Protein AF-A0A7K4BHJ5-F1 (afdb_monomer_lite)

Structure (mmCIF, N/CA/C/O backbone):
data_AF-A0A7K4BHJ5-F1
#
_entry.id   AF-A0A7K4BHJ5-F1
#
loop_
_atom_site.group_PDB
_atom_site.id
_atom_site.type_symbol
_atom_site.label_atom_id
_atom_site.label_alt_id
_atom_site.label_comp_id
_atom_site.label_asym_id
_atom_site.label_entity_id
_atom_site.label_seq_id
_atom_site.pdbx_PDB_ins_code
_atom_site.Cartn_x
_atom_site.Cartn_y
_atom_site.Cartn_z
_atom_site.occupancy
_atom_site.B_iso_or_equiv
_atom_site.auth_seq_id
_atom_site.auth_comp_id
_atom_site.auth_asym_id
_atom_site.auth_atom_id
_atom_site.pdbx_PDB_model_num
ATOM 1 N N . ARG A 1 1 ? 12.008 -9.166 -20.614 1.00 53.75 1 ARG A N 1
ATOM 2 C CA . ARG A 1 1 ? 12.348 -7.742 -20.366 1.00 53.75 1 ARG A CA 1
ATOM 3 C C . ARG A 1 1 ? 12.971 -7.664 -18.981 1.00 53.75 1 ARG A C 1
ATOM 5 O O . ARG A 1 1 ? 12.295 -8.044 -18.034 1.00 53.75 1 ARG A O 1
ATOM 12 N N . GLY A 1 2 ? 14.247 -7.288 -18.889 1.00 75.12 2 GLY A N 1
ATOM 13 C CA . GLY A 1 2 ? 14.970 -7.204 -17.618 1.00 75.12 2 GLY A CA 1
ATOM 14 C C . GLY A 1 2 ? 14.522 -5.987 -16.818 1.00 75.12 2 GLY A C 1
ATOM 15 O O . GLY A 1 2 ? 14.338 -4.911 -17.383 1.00 75.12 2 GLY A O 1
ATOM 16 N N . TRP A 1 3 ? 14.282 -6.182 -15.529 1.00 83.38 3 TRP A N 1
ATOM 17 C CA . TRP A 1 3 ? 14.116 -5.087 -14.582 1.00 83.38 3 TRP A CA 1
ATOM 18 C C . TRP A 1 3 ? 15.501 -4.534 -14.240 1.00 83.38 3 TRP A C 1
ATOM 20 O O . TRP A 1 3 ? 16.466 -5.297 -14.224 1.00 83.38 3 TRP A O 1
ATOM 30 N N . SER A 1 4 ? 15.610 -3.230 -13.979 1.00 92.81 4 SER A N 1
ATOM 31 C CA . SER A 1 4 ? 16.797 -2.711 -13.299 1.00 92.81 4 SER A CA 1
ATOM 32 C C . SER A 1 4 ? 16.780 -3.167 -11.841 1.00 92.81 4 SER A C 1
ATOM 34 O O . SER A 1 4 ? 15.707 -3.394 -11.274 1.00 92.81 4 SER A O 1
ATOM 36 N N . GLU A 1 5 ? 17.960 -3.276 -11.233 1.00 93.50 5 GLU A N 1
ATOM 37 C CA . GLU A 1 5 ? 18.098 -3.581 -9.806 1.00 93.50 5 GLU A CA 1
ATOM 38 C C . GLU A 1 5 ? 17.280 -2.596 -8.960 1.00 93.50 5 GLU A C 1
ATOM 40 O O . GLU A 1 5 ? 16.483 -3.009 -8.128 1.00 93.50 5 GLU A O 1
ATOM 45 N N . GLU A 1 6 ? 17.373 -1.296 -9.255 1.00 94.31 6 GLU A N 1
ATOM 46 C CA . GLU A 1 6 ? 16.609 -0.247 -8.565 1.00 94.31 6 GLU A CA 1
ATOM 47 C C . GLU A 1 6 ? 15.100 -0.485 -8.629 1.00 94.31 6 GLU A C 1
ATOM 49 O O . GLU A 1 6 ? 14.415 -0.415 -7.611 1.00 94.31 6 GLU A O 1
ATOM 54 N N . ARG A 1 7 ? 14.577 -0.844 -9.807 1.00 93.19 7 ARG A N 1
ATOM 55 C CA . ARG A 1 7 ? 13.153 -1.147 -9.969 1.00 93.19 7 ARG A CA 1
ATOM 56 C C . ARG A 1 7 ? 12.758 -2.405 -9.195 1.00 93.19 7 ARG A C 1
ATOM 58 O O . ARG A 1 7 ? 11.648 -2.481 -8.673 1.00 93.19 7 ARG A O 1
ATOM 65 N N . MET A 1 8 ? 13.639 -3.405 -9.135 1.00 94.50 8 MET A N 1
ATOM 66 C CA . MET A 1 8 ? 13.392 -4.622 -8.362 1.00 94.50 8 MET A CA 1
ATOM 67 C C . MET A 1 8 ? 13.354 -4.322 -6.862 1.00 94.50 8 MET A C 1
ATOM 69 O O . MET A 1 8 ? 12.428 -4.755 -6.179 1.00 94.50 8 MET A O 1
ATOM 73 N N . GLN A 1 9 ? 14.316 -3.544 -6.368 1.00 96.50 9 GLN A N 1
ATOM 74 C CA . GLN A 1 9 ? 14.380 -3.115 -4.973 1.00 96.50 9 GLN A CA 1
ATOM 75 C C . GLN A 1 9 ? 13.164 -2.271 -4.589 1.00 96.50 9 GLN A C 1
ATOM 77 O O . GLN A 1 9 ? 12.569 -2.485 -3.532 1.00 96.50 9 GLN A O 1
ATOM 82 N N . GLU A 1 10 ? 12.741 -1.360 -5.466 1.00 96.31 10 GLU A N 1
ATOM 83 C CA . GLU A 1 10 ? 11.546 -0.554 -5.239 1.00 96.31 10 GLU A CA 1
ATOM 84 C C . GLU A 1 10 ? 10.296 -1.431 -5.102 1.00 96.31 10 GLU A C 1
ATOM 86 O O . GLU A 1 10 ? 9.535 -1.280 -4.147 1.00 96.31 10 GLU A O 1
ATOM 91 N N . GLU A 1 11 ? 10.094 -2.393 -5.999 1.00 96.69 11 GLU A N 1
ATOM 92 C CA . GLU A 1 11 ? 8.937 -3.289 -5.937 1.00 96.69 11 GLU A CA 1
ATOM 93 C C . GLU A 1 11 ? 8.976 -4.227 -4.723 1.00 96.69 11 GLU A C 1
ATOM 95 O O . GLU A 1 11 ? 7.940 -4.473 -4.103 1.00 96.69 11 GLU A O 1
ATOM 100 N N . LEU A 1 12 ? 10.156 -4.721 -4.332 1.00 97.44 12 LEU A N 1
ATOM 101 C CA . LEU A 1 12 ? 10.312 -5.495 -3.097 1.00 97.44 12 LEU A CA 1
ATOM 102 C C . LEU A 1 12 ? 9.923 -4.665 -1.873 1.00 97.44 12 LEU A C 1
ATOM 104 O O . LEU A 1 12 ? 9.159 -5.139 -1.029 1.00 97.44 12 LEU A O 1
ATOM 108 N N . ARG A 1 13 ? 10.385 -3.413 -1.806 1.00 97.38 13 ARG A N 1
ATOM 109 C CA . ARG A 1 13 ? 10.031 -2.487 -0.729 1.00 97.38 13 ARG A CA 1
ATOM 110 C C . ARG A 1 13 ? 8.529 -2.210 -0.698 1.00 97.38 13 ARG A C 1
ATOM 112 O O . ARG A 1 13 ? 7.919 -2.299 0.363 1.00 97.38 13 ARG A O 1
ATOM 119 N N . ARG A 1 14 ? 7.910 -1.927 -1.847 1.00 98.06 14 ARG A N 1
ATOM 120 C CA . ARG A 1 14 ? 6.462 -1.675 -1.930 1.00 98.06 14 ARG A CA 1
ATOM 121 C C . ARG A 1 14 ? 5.649 -2.878 -1.441 1.00 98.06 14 ARG A C 1
ATOM 123 O O . ARG A 1 14 ? 4.709 -2.713 -0.669 1.00 98.06 14 ARG A O 1
ATOM 130 N N . ARG A 1 15 ? 6.044 -4.102 -1.810 1.00 98.19 15 ARG A N 1
ATOM 131 C CA . ARG A 1 15 ? 5.400 -5.334 -1.313 1.00 98.19 15 ARG A CA 1
ATOM 132 C C . ARG A 1 15 ? 5.536 -5.495 0.197 1.00 98.19 15 ARG A C 1
ATOM 134 O O . ARG A 1 15 ? 4.569 -5.891 0.844 1.00 98.19 15 ARG A O 1
ATOM 141 N N . GLN A 1 16 ? 6.704 -5.186 0.758 1.00 98.31 16 GLN A N 1
ATOM 142 C CA . GLN A 1 16 ? 6.902 -5.198 2.210 1.00 98.31 16 GLN A CA 1
ATOM 143 C C . GLN A 1 16 ? 5.988 -4.186 2.912 1.00 98.31 16 GLN A C 1
ATOM 145 O O . GLN A 1 16 ? 5.345 -4.547 3.893 1.00 98.31 16 GLN A O 1
ATOM 150 N N . GLU A 1 17 ? 5.864 -2.965 2.383 1.00 98.00 17 GLU A N 1
ATOM 151 C CA . GLU A 1 17 ? 4.981 -1.923 2.933 1.00 98.00 17 GLU A CA 1
ATOM 152 C C . GLU A 1 17 ? 3.509 -2.379 2.952 1.00 98.00 17 GLU A C 1
ATOM 154 O O . GLU A 1 17 ? 2.832 -2.245 3.971 1.00 98.00 17 GLU A O 1
ATOM 159 N N . VAL A 1 18 ? 3.019 -3.001 1.872 1.00 98.38 18 VAL A N 1
ATOM 160 C CA . VAL A 1 18 ? 1.645 -3.539 1.800 1.00 98.38 18 VAL A CA 1
ATOM 161 C C . VAL A 1 18 ? 1.415 -4.652 2.831 1.00 98.38 18 VAL A C 1
ATOM 163 O O . VAL A 1 18 ? 0.385 -4.669 3.509 1.00 98.38 18 VAL A O 1
ATOM 166 N N . LEU A 1 19 ? 2.366 -5.583 2.970 1.00 98.19 19 LEU A N 1
ATOM 167 C CA . LEU A 1 19 ? 2.280 -6.677 3.944 1.00 98.19 19 LEU A CA 1
ATOM 168 C C . LEU A 1 19 ? 2.295 -6.159 5.389 1.00 98.19 19 LEU A C 1
ATOM 170 O O . LEU A 1 19 ? 1.509 -6.621 6.219 1.00 98.19 19 LEU A O 1
ATOM 174 N N . GLU A 1 20 ? 3.156 -5.187 5.682 1.00 97.81 20 GLU A N 1
ATOM 175 C CA . GLU A 1 20 ? 3.262 -4.589 7.011 1.00 97.81 20 GLU A CA 1
ATOM 176 C C . GLU A 1 20 ? 2.007 -3.789 7.376 1.00 97.81 20 GLU A C 1
ATOM 178 O O . GLU A 1 20 ? 1.481 -3.923 8.482 1.00 97.81 20 GLU A O 1
ATOM 183 N N . TRP A 1 21 ? 1.449 -3.037 6.426 1.00 98.06 21 TRP A N 1
ATOM 184 C CA . TRP A 1 21 ? 0.182 -2.338 6.622 1.00 98.06 21 TRP A CA 1
ATOM 185 C C . TRP A 1 21 ? -0.967 -3.300 6.939 1.00 98.06 21 TRP A C 1
ATOM 187 O O . TRP A 1 21 ? -1.700 -3.085 7.908 1.00 98.06 21 TRP A O 1
ATOM 197 N N . MET A 1 22 ? -1.080 -4.420 6.213 1.00 98.06 22 MET A N 1
ATOM 198 C CA . MET A 1 22 ? -2.066 -5.461 6.537 1.00 98.06 22 MET A CA 1
ATOM 199 C C . MET A 1 22 ? -1.871 -6.019 7.952 1.00 98.06 22 MET A C 1
ATOM 201 O O . MET A 1 22 ? -2.851 -6.236 8.671 1.00 98.06 22 MET A O 1
ATOM 205 N N . ARG A 1 23 ? -0.617 -6.215 8.384 1.00 97.50 23 ARG A N 1
ATOM 206 C CA . ARG A 1 23 ? -0.286 -6.691 9.734 1.00 97.50 23 ARG A CA 1
ATOM 207 C C . ARG A 1 23 ? -0.738 -5.700 10.809 1.00 97.50 23 ARG A C 1
ATOM 209 O O . ARG A 1 23 ? -1.400 -6.119 11.762 1.00 97.50 23 ARG A O 1
ATOM 216 N N . ILE A 1 24 ? -0.420 -4.413 10.652 1.00 96.75 24 ILE A N 1
ATOM 217 C CA . ILE A 1 24 ? -0.772 -3.338 11.598 1.00 96.75 24 ILE A CA 1
ATOM 218 C C . ILE A 1 24 ? -2.292 -3.168 11.690 1.00 96.75 24 ILE A C 1
ATOM 220 O O . ILE A 1 24 ? -2.845 -3.148 12.790 1.00 96.75 24 ILE A O 1
ATOM 224 N N . LYS A 1 25 ? -2.989 -3.168 10.548 1.00 96.88 25 LYS A N 1
ATOM 225 C CA . LYS A 1 25 ? -4.459 -3.093 10.477 1.00 96.88 25 LYS A CA 1
ATOM 226 C C . LYS A 1 25 ? -5.161 -4.399 10.883 1.00 96.88 25 LYS A C 1
ATOM 228 O O . LYS A 1 25 ? -6.386 -4.472 10.852 1.00 96.88 25 LYS A O 1
ATOM 233 N N . LYS A 1 26 ? -4.407 -5.434 11.282 1.00 97.94 26 LYS A N 1
ATOM 234 C CA . LYS A 1 26 ? -4.906 -6.764 11.682 1.00 97.94 26 LYS A CA 1
ATOM 235 C C . LYS A 1 26 ? -5.752 -7.451 10.597 1.00 97.94 26 LYS A C 1
ATOM 237 O O . LYS A 1 26 ? -6.633 -8.254 10.905 1.00 97.94 26 LYS A O 1
ATOM 242 N N . ILE A 1 27 ? -5.449 -7.197 9.327 1.00 98.12 27 ILE A N 1
ATOM 243 C CA . ILE A 1 27 ? -6.106 -7.825 8.180 1.00 98.12 27 ILE A CA 1
ATOM 244 C C . ILE A 1 27 ? -5.506 -9.220 7.992 1.00 98.12 27 ILE A C 1
ATOM 246 O O . ILE A 1 27 ? -4.399 -9.380 7.484 1.00 98.12 27 ILE A O 1
ATOM 250 N N . ARG A 1 28 ? -6.223 -10.245 8.461 1.00 97.12 28 ARG A N 1
ATOM 251 C CA . ARG A 1 28 ? -5.741 -11.644 8.480 1.00 97.12 28 ARG A CA 1
ATOM 252 C C . ARG A 1 28 ? -6.658 -12.614 7.750 1.00 97.12 28 ARG A C 1
ATOM 254 O O . ARG A 1 28 ? -6.254 -13.731 7.438 1.00 97.12 28 ARG A O 1
ATOM 261 N N . HIS A 1 29 ? -7.903 -12.213 7.518 1.00 98.44 29 HIS A N 1
ATOM 262 C CA . HIS A 1 29 ? -8.889 -13.069 6.888 1.00 98.44 29 HIS A CA 1
ATOM 263 C C . HIS A 1 29 ? -8.587 -13.203 5.389 1.00 98.44 29 HIS A C 1
ATOM 265 O O . HIS A 1 29 ? -8.327 -12.221 4.692 1.00 98.44 29 HIS A O 1
ATOM 271 N N . PHE A 1 30 ? -8.588 -14.444 4.894 1.00 97.69 30 PHE A N 1
ATOM 272 C CA . PHE A 1 30 ? -8.016 -14.780 3.587 1.00 97.69 30 PHE A CA 1
ATOM 273 C C . PHE A 1 30 ? -8.668 -14.023 2.423 1.00 97.69 30 PHE A C 1
ATOM 275 O O . PHE A 1 30 ? -7.986 -13.682 1.456 1.00 97.69 30 PHE A O 1
ATOM 282 N N . ARG A 1 31 ? -9.975 -13.730 2.509 1.00 98.38 31 ARG A N 1
ATOM 283 C CA . ARG A 1 31 ? -10.699 -12.992 1.461 1.00 98.38 31 ARG A CA 1
ATOM 284 C C . ARG A 1 31 ? -10.230 -11.545 1.363 1.00 98.38 31 ARG A C 1
ATOM 286 O O . ARG A 1 31 ? -10.069 -11.037 0.258 1.00 98.38 31 ARG A O 1
ATOM 293 N N . ASP A 1 32 ? -9.980 -10.912 2.502 1.00 98.44 32 ASP A N 1
ATOM 294 C CA . ASP A 1 32 ? -9.570 -9.510 2.578 1.00 98.44 32 ASP A CA 1
ATOM 295 C C . ASP A 1 32 ? -8.123 -9.345 2.119 1.00 98.44 32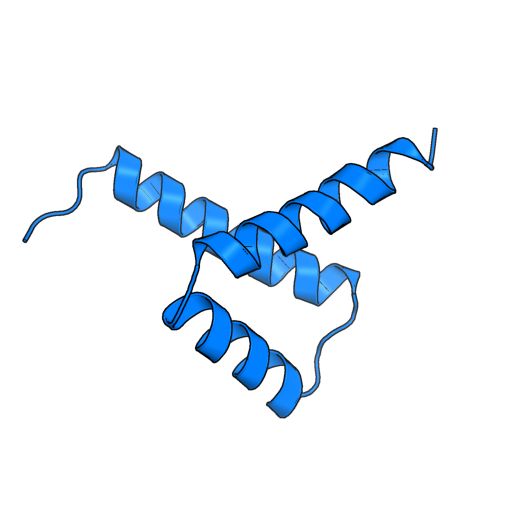 ASP A C 1
ATOM 297 O O . ASP A 1 32 ? -7.835 -8.489 1.283 1.00 98.44 32 ASP A O 1
ATOM 301 N N . VAL A 1 33 ? -7.242 -10.254 2.551 1.00 98.12 33 VAL A N 1
ATOM 302 C CA . VAL A 1 33 ? -5.866 -10.345 2.039 1.00 98.12 33 VAL A CA 1
ATOM 303 C C . VAL A 1 33 ? -5.872 -10.533 0.520 1.00 98.12 33 VAL A C 1
ATOM 305 O O . VAL A 1 33 ? -5.213 -9.787 -0.202 1.00 98.12 33 VAL A O 1
ATOM 308 N N . SER A 1 34 ? -6.667 -11.481 0.012 1.00 98.25 34 SER A N 1
ATOM 309 C CA . SER A 1 34 ? -6.765 -11.743 -1.431 1.00 98.25 34 SER A CA 1
ATOM 310 C C . SER A 1 34 ? -7.240 -10.512 -2.203 1.00 98.25 34 SER A C 1
ATOM 312 O O . SER A 1 34 ? -6.682 -10.189 -3.250 1.00 98.25 34 SER A O 1
ATOM 314 N N . LYS A 1 35 ? -8.240 -9.794 -1.678 1.00 98.38 35 LYS A N 1
ATOM 315 C CA . LYS A 1 35 ? -8.755 -8.564 -2.290 1.00 98.38 35 LYS A CA 1
ATOM 316 C C . LYS A 1 35 ? -7.664 -7.498 -2.401 1.00 98.38 35 LYS A C 1
ATOM 318 O O . LYS A 1 35 ? -7.530 -6.897 -3.462 1.00 98.38 35 LYS A O 1
ATOM 323 N N . ILE A 1 36 ? -6.870 -7.296 -1.350 1.00 98.25 36 ILE A N 1
ATOM 324 C CA . ILE A 1 36 ? -5.780 -6.308 -1.340 1.00 98.25 36 ILE A CA 1
ATOM 325 C C . ILE A 1 36 ? -4.691 -6.684 -2.345 1.00 98.25 36 ILE A C 1
ATOM 327 O O . ILE A 1 36 ? -4.288 -5.841 -3.142 1.00 98.25 36 ILE A O 1
ATOM 331 N N . LEU A 1 37 ? -4.256 -7.947 -2.363 1.00 97.94 37 LEU A N 1
ATOM 332 C CA . LEU A 1 37 ? -3.218 -8.408 -3.291 1.00 97.94 37 LEU A CA 1
ATOM 333 C C . LEU A 1 37 ? -3.664 -8.304 -4.756 1.00 97.94 37 LEU A C 1
ATOM 335 O O . LEU A 1 37 ? -2.892 -7.854 -5.602 1.00 97.94 37 LEU A O 1
ATOM 339 N N . VAL A 1 38 ? -4.916 -8.665 -5.060 1.00 98.25 38 VAL A N 1
ATOM 340 C CA . VAL A 1 38 ? -5.484 -8.508 -6.409 1.00 98.25 38 VAL A CA 1
ATOM 341 C C . VAL A 1 38 ? -5.573 -7.033 -6.799 1.00 98.25 38 VAL A C 1
ATOM 343 O O . VAL A 1 38 ? -5.259 -6.695 -7.939 1.00 98.25 38 VAL A O 1
ATOM 346 N N . SER A 1 39 ? -5.967 -6.149 -5.880 1.00 98.19 39 SER A N 1
ATOM 347 C CA . SER A 1 39 ? -5.975 -4.706 -6.135 1.00 98.19 39 SER A CA 1
ATOM 348 C C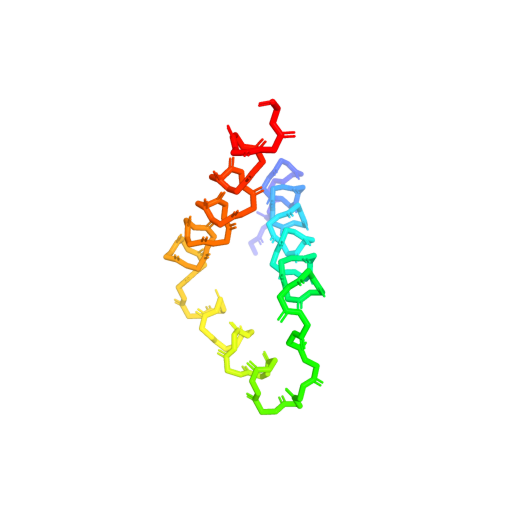 . SER A 1 39 ? -4.569 -4.163 -6.389 1.00 98.19 39 SER A C 1
ATOM 350 O O . SER A 1 39 ? -4.386 -3.452 -7.368 1.00 98.19 39 SER A O 1
ATOM 352 N N . TYR A 1 40 ? -3.571 -4.553 -5.588 1.00 98.25 40 TYR A N 1
ATOM 353 C CA . TYR A 1 40 ? -2.177 -4.132 -5.781 1.00 98.25 40 TYR A CA 1
ATOM 354 C C . TYR A 1 40 ? -1.622 -4.607 -7.127 1.00 98.25 40 TYR A C 1
ATOM 356 O O . TYR A 1 40 ? -0.935 -3.864 -7.816 1.00 98.25 40 TYR A O 1
ATOM 364 N N . PHE A 1 41 ? -1.955 -5.832 -7.544 1.00 96.88 41 PHE A N 1
ATOM 365 C CA . PHE A 1 41 ? -1.559 -6.339 -8.856 1.00 96.88 41 PHE A CA 1
ATOM 366 C C . PHE A 1 41 ? -2.192 -5.551 -10.017 1.00 96.88 41 PHE A C 1
ATOM 368 O O . PHE A 1 41 ? -1.569 -5.404 -11.066 1.00 96.88 41 PHE A O 1
ATOM 375 N N . ARG A 1 42 ? -3.429 -5.065 -9.849 1.00 97.94 42 ARG A N 1
ATOM 376 C CA . ARG A 1 42 ? -4.153 -4.293 -10.874 1.00 97.94 42 ARG A CA 1
ATOM 377 C C . ARG A 1 42 ? -3.704 -2.836 -10.945 1.00 97.94 42 ARG A C 1
ATOM 379 O O . ARG A 1 42 ? -3.566 -2.312 -12.044 1.00 97.94 42 ARG A O 1
ATOM 386 N N . ASP A 1 43 ? -3.518 -2.203 -9.794 1.00 98.19 43 ASP A N 1
ATOM 387 C CA . ASP A 1 43 ? -3.130 -0.802 -9.664 1.00 98.19 43 ASP A CA 1
ATOM 388 C C . ASP A 1 43 ? -2.256 -0.613 -8.408 1.00 98.19 43 ASP A C 1
ATOM 390 O O . ASP A 1 43 ? -2.762 -0.316 -7.317 1.00 98.19 43 ASP A O 1
ATOM 394 N N . PRO A 1 44 ? -0.935 -0.829 -8.530 1.00 97.69 44 PRO A N 1
ATOM 395 C CA . PRO A 1 44 ? -0.027 -0.740 -7.394 1.00 97.69 44 PRO A CA 1
ATOM 396 C C . PRO A 1 44 ? 0.132 0.695 -6.883 1.00 97.69 44 PRO A C 1
ATOM 398 O O . PRO A 1 44 ? 0.386 0.876 -5.694 1.00 97.69 44 PRO A O 1
ATOM 401 N N . GLU A 1 45 ? -0.033 1.710 -7.740 1.00 98.00 45 GLU A N 1
ATOM 402 C CA . GLU A 1 45 ? 0.153 3.118 -7.367 1.00 98.00 45 GLU A CA 1
ATOM 403 C C . GLU A 1 45 ? -0.953 3.587 -6.420 1.00 98.0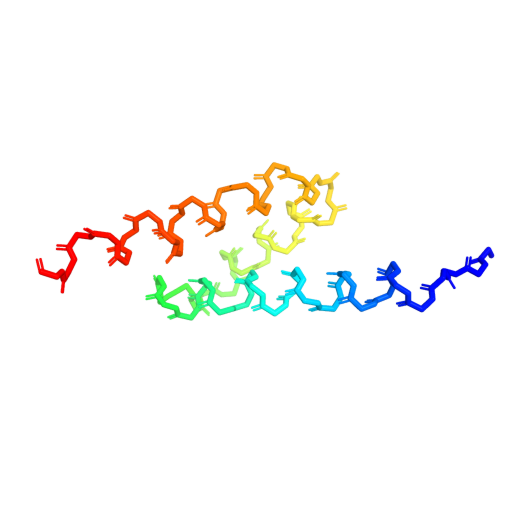0 45 GLU A C 1
ATOM 405 O O . GLU A 1 45 ? -0.671 4.137 -5.354 1.00 98.00 45 GLU A O 1
ATOM 410 N N . THR A 1 46 ? -2.213 3.291 -6.743 1.00 97.94 46 THR A N 1
ATOM 411 C CA . THR A 1 46 ? -3.336 3.645 -5.863 1.00 97.94 46 THR A CA 1
ATOM 412 C C . THR A 1 46 ? -3.221 2.941 -4.509 1.00 97.94 46 THR A C 1
ATOM 414 O O . THR A 1 46 ? -3.416 3.551 -3.455 1.00 97.94 46 THR A O 1
ATOM 417 N N . VAL A 1 47 ? -2.859 1.652 -4.506 1.00 98.19 47 VAL A N 1
ATOM 418 C CA . VAL A 1 47 ? -2.731 0.889 -3.257 1.00 98.19 47 VAL A CA 1
ATOM 419 C C . VAL A 1 47 ? -1.552 1.382 -2.418 1.00 98.19 47 VAL A C 1
ATOM 421 O O . VAL A 1 47 ? -1.707 1.538 -1.206 1.00 98.19 47 VAL A O 1
ATOM 424 N N . ILE A 1 48 ? -0.392 1.665 -3.023 1.00 97.94 48 ILE A N 1
ATOM 425 C CA . ILE A 1 48 ? 0.777 2.121 -2.262 1.00 97.94 48 ILE A CA 1
ATOM 426 C C . ILE A 1 48 ? 0.568 3.521 -1.678 1.00 97.94 48 ILE A C 1
ATOM 428 O O . ILE A 1 48 ? 1.011 3.781 -0.560 1.00 97.94 48 ILE A O 1
ATOM 432 N N . GLN A 1 49 ? -0.145 4.407 -2.382 1.00 97.56 49 GLN A N 1
ATOM 433 C CA . GLN A 1 49 ? -0.512 5.724 -1.861 1.00 97.56 49 GLN A CA 1
ATOM 434 C C . GLN A 1 49 ? -1.366 5.604 -0.595 1.00 97.56 49 GLN A C 1
ATOM 436 O O . GLN A 1 49 ? -1.034 6.225 0.414 1.00 97.56 49 GLN A O 1
ATOM 441 N N . GLN A 1 50 ? -2.399 4.755 -0.610 1.00 96.62 50 GLN A N 1
ATOM 442 C CA . GLN A 1 50 ? -3.222 4.497 0.576 1.00 96.62 50 GLN A CA 1
ATOM 443 C C . GLN A 1 50 ? -2.395 3.904 1.721 1.00 96.62 50 GLN A C 1
ATOM 445 O O . GLN A 1 50 ? -2.450 4.392 2.847 1.00 96.62 50 GLN A O 1
ATOM 450 N N . VAL A 1 51 ? -1.606 2.865 1.430 1.00 97.31 51 VAL A N 1
ATOM 451 C CA . VAL A 1 51 ? -0.757 2.183 2.416 1.00 97.31 51 VAL A CA 1
ATOM 452 C C . VAL A 1 51 ? 0.185 3.168 3.100 1.00 97.31 51 VAL A C 1
ATOM 454 O O . VAL A 1 51 ? 0.270 3.185 4.324 1.00 97.31 51 VAL A O 1
ATOM 457 N N . ARG A 1 52 ? 0.868 4.019 2.331 1.00 96.38 52 ARG A N 1
ATOM 458 C CA . ARG A 1 52 ? 1.806 5.011 2.872 1.00 96.38 52 ARG A CA 1
ATOM 459 C C . ARG A 1 52 ? 1.099 6.132 3.621 1.00 96.38 52 ARG A C 1
ATOM 461 O O . ARG A 1 52 ? 1.606 6.561 4.653 1.00 96.38 52 ARG A O 1
ATOM 468 N N . SER A 1 53 ? -0.056 6.580 3.129 1.00 95.50 53 SER A N 1
ATOM 469 C CA . SER A 1 53 ? -0.887 7.568 3.822 1.00 95.50 53 SER A CA 1
ATOM 470 C C . SER A 1 53 ? -1.278 7.073 5.212 1.00 95.50 53 SER A C 1
ATOM 472 O O . SER A 1 53 ? -1.162 7.815 6.177 1.00 95.50 53 SER A O 1
ATOM 474 N N . ASP A 1 54 ? -1.677 5.810 5.336 1.00 94.56 54 ASP A N 1
ATOM 475 C CA . ASP A 1 54 ? -2.024 5.220 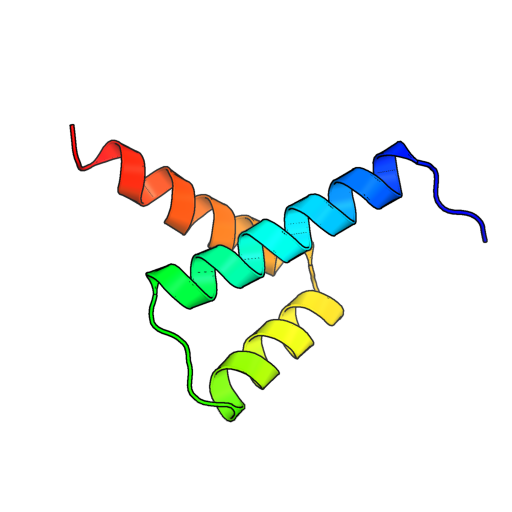6.626 1.00 94.56 54 ASP A CA 1
ATOM 476 C C . ASP A 1 54 ? -0.785 4.998 7.503 1.00 94.56 54 ASP A C 1
ATOM 478 O O . ASP A 1 54 ? -0.751 5.440 8.648 1.00 94.56 54 ASP A O 1
ATOM 482 N N . LEU A 1 55 ? 0.245 4.327 6.967 1.00 90.75 55 LEU A N 1
ATOM 483 C CA . LEU A 1 55 ? 1.452 3.961 7.716 1.00 90.75 55 LEU A CA 1
ATOM 484 C C . LEU A 1 55 ? 2.195 5.176 8.271 1.00 90.75 55 LEU A C 1
ATOM 486 O O . LEU A 1 55 ? 2.719 5.106 9.376 1.00 90.75 55 LEU A O 1
ATOM 490 N N . TYR A 1 56 ? 2.277 6.266 7.507 1.00 88.62 56 TYR A N 1
ATOM 491 C CA . TYR A 1 56 ? 3.053 7.447 7.888 1.00 88.62 56 TYR A CA 1
ATOM 492 C C . TYR A 1 56 ? 2.182 8.617 8.349 1.00 88.62 56 TYR A C 1
ATOM 494 O O . TYR A 1 56 ? 2.671 9.474 9.081 1.00 88.62 56 TYR A O 1
ATOM 502 N N . GLY A 1 57 ? 0.898 8.642 7.984 1.00 78.88 5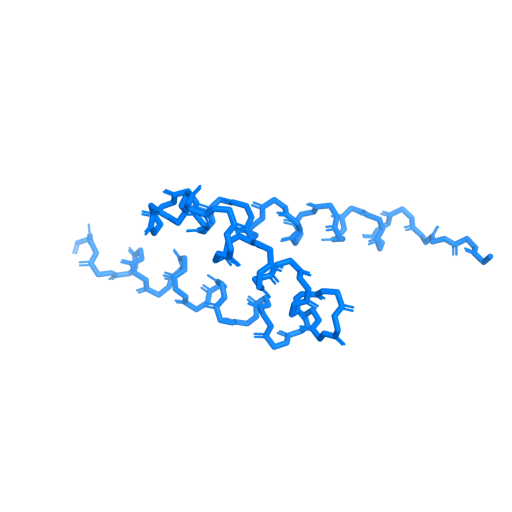7 GLY A N 1
ATOM 503 C CA . GLY A 1 57 ? -0.062 9.611 8.512 1.00 78.88 57 GLY A CA 1
ATOM 504 C C . GLY A 1 57 ? -0.449 9.331 9.966 1.00 78.88 57 GLY A C 1
ATOM 505 O O . GLY A 1 57 ? -0.613 10.273 10.735 1.00 78.88 57 GLY A O 1
ATOM 506 N N . GLU A 1 58 ? -0.523 8.062 10.385 1.00 58.88 58 GLU A N 1
ATOM 507 C CA . GLU A 1 58 ? -0.811 7.703 11.786 1.00 58.88 58 GLU A CA 1
ATOM 508 C C . GLU A 1 58 ? 0.400 7.915 12.716 1.00 58.88 58 GLU A C 1
ATOM 510 O O . GLU A 1 58 ? 0.229 8.256 13.886 1.00 58.88 58 GLU A O 1
ATOM 515 N N . VAL A 1 59 ? 1.634 7.799 12.205 1.00 53.84 59 VAL A N 1
ATOM 516 C CA . VAL A 1 59 ? 2.871 7.993 12.995 1.00 53.84 59 VAL A CA 1
ATOM 517 C C . VAL A 1 59 ? 3.062 9.455 13.431 1.00 53.84 59 VAL A C 1
ATOM 519 O O . VAL A 1 59 ? 3.690 9.707 14.456 1.00 53.84 59 VAL A O 1
ATOM 522 N N . GLY A 1 60 ? 2.463 10.421 12.727 1.00 50.75 60 GLY A N 1
ATOM 523 C CA . GLY A 1 60 ? 2.480 11.838 13.114 1.00 50.75 60 GLY A CA 1
ATOM 524 C C . GLY A 1 60 ? 1.531 12.220 14.260 1.00 50.75 60 GLY A C 1
ATOM 525 O O . GLY A 1 60 ? 1.609 13.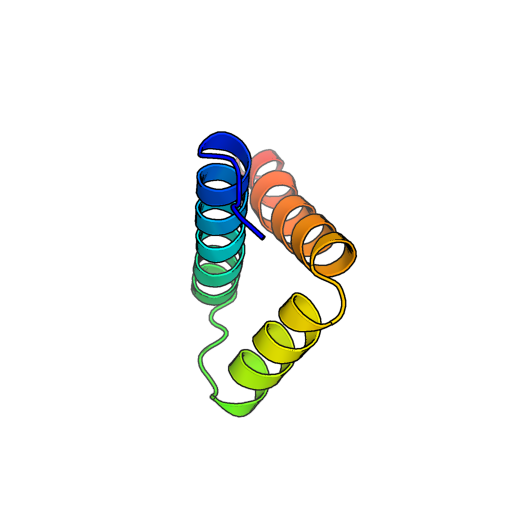345 14.742 1.00 50.75 60 GLY A O 1
ATOM 526 N N . GLY A 1 61 ? 0.637 11.321 14.694 1.00 46.31 61 GLY A N 1
ATOM 527 C CA . GLY A 1 61 ? -0.343 11.579 15.761 1.00 46.31 61 GLY A CA 1
ATOM 528 C C . GLY A 1 61 ? 0.010 10.981 17.128 1.00 46.31 61 GLY A C 1
ATOM 529 O O . GLY A 1 61 ? -0.762 11.135 18.070 1.00 46.31 61 GLY A O 1
ATOM 530 N N . ALA A 1 62 ? 1.139 10.276 17.235 1.00 46.97 62 ALA A N 1
ATOM 531 C CA . ALA A 1 62 ? 1.562 9.563 18.444 1.00 46.97 62 ALA A CA 1
ATOM 532 C C . ALA A 1 62 ? 2.818 10.162 19.113 1.00 46.97 62 ALA A C 1
ATOM 534 O O . ALA A 1 62 ? 3.504 9.454 19.851 1.00 46.97 62 ALA A O 1
ATOM 535 N N . ALA A 1 63 ? 3.121 11.438 18.847 1.00 37.47 63 ALA A N 1
ATOM 536 C CA . ALA A 1 63 ? 4.206 12.194 19.478 1.00 37.47 63 ALA A CA 1
ATOM 537 C C . ALA A 1 63 ? 3.664 13.224 20.476 1.00 37.47 63 ALA A C 1
ATOM 539 O O . ALA A 1 63 ? 2.681 13.915 20.124 1.00 37.47 63 ALA A O 1
#

Sequence (63 aa):
RGWSEERMQEELRRRQEVLEWMRIKKIRHFRDVSKILVSYFRDPETVIQQVRSDLYGEVGGAA

Secondary structure (DSSP, 8-state):
-PPPHHHHHHHHHHHHHHHHHHHHTT--SHHHHHHHHHHHHH-HHHHHHHHHHHHHHTGGG--

pLDDT: mean 90.86, std 15.31, range [37.47, 98.44]

Foldseek 3Di:
DDDDPVRVVVVVVLVVLLVVLCVVVVVDDPVSVVVLVVVCVVPVPVSSVVSCCVVVVVVVVPD

Radius of gyration: 13.05 Å; chains: 1; bounding box: 29×27×40 Å